Protein AF-A0AA35X1Q7-F1 (afdb_monomer_lite)

Foldseek 3Di:
DDPVVVVVVCPVVCCVPVVVVVCVVQDDQPPLSVVLVVLCVLFVLVVVDDPPPDDPDDDQQDLSLLVSLLSVCVSVVPDALVVSLVCLQVRCNSVVSSPHNHNVSRDDSVSSVVSNVVCVVSVSVVVSVVSSCCVVVVVCPPDDPPPDPPDPPDDDDDDPDDDDDDDDDDDDDDDDDD

Sequence (178 aa):
MSLRTILSNYGFALQRELFPTLEEELGPLGERYELFVTVLGFVPVEPFLTCWRGLPGRPQADRAALARAFSAKAVFAISTTRALVERLVIDRPRRRLCGWSQGAAVPSEATLSRAFSDFADSALPSRLHEALIDKTFARSSGRPRLTRFDGDLGAREASPEAAPSGYAETPPRTTAQG

Secondary structure (DSSP, 8-state):
--HHHHHHHTHHHHHHHHHHHHHHHH-SPPHHHHHHHHHHHH--SGGGS----PPTTSPPP-HHHHHHHHHHHHHTT---HHHHHHHHHH-HHHHHHTT-SSGGGSPPHHHHHHHHHHHHHTTHHHHHHHHHHHHHHHH--S-------------------PPPP----PPPP-----

InterPro domains:
  IPR008490 Transposase InsH, N-terminal [PF05598] (55-116)

Structure (mmCIF, N/CA/C/O backbone):
data_AF-A0AA35X1Q7-F1
#
_entry.id   AF-A0AA35X1Q7-F1
#
loop_
_atom_site.group_PDB
_atom_site.id
_atom_site.type_symbol
_atom_site.label_atom_id
_atom_site.label_alt_id
_atom_site.label_comp_id
_atom_site.label_asym_id
_atom_site.label_entity_id
_atom_site.label_seq_id
_atom_site.pdbx_PDB_ins_code
_atom_site.Cartn_x
_atom_site.Cartn_y
_atom_site.Cartn_z
_atom_site.occupancy
_atom_site.B_iso_or_equiv
_atom_site.auth_seq_id
_atom_site.auth_comp_id
_atom_site.auth_asym_id
_atom_site.auth_ato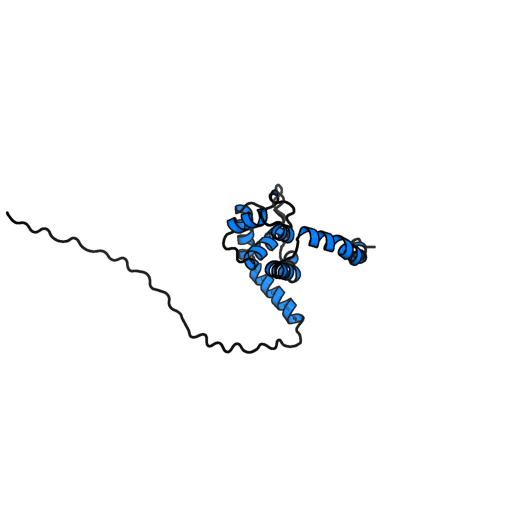m_id
_atom_site.pdbx_PDB_model_num
ATOM 1 N N . MET A 1 1 ? 2.052 -20.935 27.761 1.00 58.62 1 MET A N 1
ATOM 2 C CA . MET A 1 1 ? 1.677 -19.592 27.259 1.00 58.62 1 MET A CA 1
ATOM 3 C C . MET A 1 1 ? 1.775 -19.583 25.744 1.00 58.62 1 MET A C 1
ATOM 5 O O . MET A 1 1 ? 2.677 -20.223 25.221 1.00 58.62 1 MET A O 1
ATOM 9 N N . SER A 1 2 ? 0.863 -18.909 25.038 1.00 80.56 2 SER A N 1
ATOM 10 C CA . SER A 1 2 ? 0.916 -18.849 23.571 1.00 80.56 2 SER A CA 1
ATOM 11 C C . SER A 1 2 ? 2.025 -17.902 23.092 1.00 80.56 2 SER A C 1
ATOM 13 O O . SER A 1 2 ? 2.297 -16.887 23.733 1.00 80.56 2 SER A O 1
ATOM 15 N N . LEU A 1 3 ? 2.632 -18.204 21.943 1.00 74.31 3 LEU A N 1
ATOM 16 C CA . LEU A 1 3 ? 3.687 -17.389 21.324 1.00 74.31 3 LEU A CA 1
ATOM 17 C C . LEU A 1 3 ? 3.193 -15.962 21.000 1.00 74.31 3 LEU A C 1
ATOM 19 O O . LEU A 1 3 ? 3.933 -14.995 21.159 1.00 74.31 3 LEU A O 1
ATOM 23 N N . ARG A 1 4 ? 1.899 -15.809 20.669 1.00 74.19 4 ARG A N 1
ATOM 24 C CA . ARG A 1 4 ? 1.230 -14.500 20.533 1.00 74.19 4 ARG A CA 1
ATOM 25 C C . ARG A 1 4 ? 1.267 -13.686 21.820 1.00 74.19 4 ARG A C 1
ATOM 27 O O . ARG A 1 4 ? 1.529 -12.494 21.767 1.00 74.19 4 ARG A O 1
ATOM 34 N N . THR A 1 5 ? 1.008 -14.319 22.961 1.00 73.44 5 THR A N 1
ATOM 35 C CA . THR A 1 5 ? 0.992 -13.644 24.266 1.00 73.44 5 THR A CA 1
ATOM 36 C C . THR A 1 5 ? 2.379 -13.123 24.626 1.00 73.44 5 THR A C 1
ATOM 38 O O . THR A 1 5 ? 2.500 -12.009 25.120 1.00 73.44 5 THR A O 1
ATOM 41 N N . ILE A 1 6 ? 3.421 -13.900 24.315 1.00 78.19 6 ILE A N 1
ATOM 42 C CA . ILE A 1 6 ? 4.814 -13.489 24.506 1.00 78.19 6 ILE A CA 1
ATOM 43 C C . ILE A 1 6 ? 5.113 -12.282 23.609 1.00 78.19 6 ILE A C 1
ATOM 45 O O . ILE A 1 6 ? 5.468 -11.228 24.121 1.00 78.19 6 ILE A O 1
ATOM 49 N N . LEU A 1 7 ? 4.872 -12.380 22.298 1.00 74.25 7 LEU A N 1
ATOM 50 C CA . LEU A 1 7 ? 5.145 -11.285 21.356 1.00 74.25 7 LEU A CA 1
ATOM 51 C C . LEU A 1 7 ? 4.352 -10.003 21.660 1.00 74.25 7 LEU A C 1
ATOM 53 O O . LEU A 1 7 ? 4.912 -8.914 21.572 1.00 74.25 7 LEU A O 1
ATOM 57 N N . SER A 1 8 ? 3.084 -10.109 22.069 1.00 75.06 8 SER A N 1
ATOM 58 C CA . SER A 1 8 ? 2.294 -8.945 22.495 1.00 75.06 8 SER A CA 1
ATOM 59 C C . SER A 1 8 ? 2.865 -8.277 23.744 1.00 75.06 8 SER A C 1
ATOM 61 O O . SER A 1 8 ? 2.855 -7.052 23.821 1.00 75.06 8 SER A O 1
ATOM 63 N N . ASN A 1 9 ? 3.399 -9.048 24.694 1.00 77.31 9 ASN A N 1
ATOM 64 C CA . ASN A 1 9 ? 3.998 -8.499 25.912 1.00 77.31 9 ASN A CA 1
ATOM 65 C C . ASN A 1 9 ? 5.298 -7.724 25.624 1.00 77.31 9 ASN A C 1
ATOM 67 O O . ASN A 1 9 ? 5.624 -6.768 26.320 1.00 77.31 9 ASN A O 1
ATOM 71 N N . TYR A 1 10 ? 6.012 -8.092 24.555 1.00 78.50 10 TYR A N 1
ATOM 72 C CA . TYR A 1 10 ? 7.215 -7.395 24.090 1.00 78.50 10 TYR A CA 1
ATOM 73 C C . TYR A 1 10 ? 6.932 -6.207 23.161 1.00 78.50 10 TYR A C 1
ATOM 75 O O . TYR A 1 10 ? 7.873 -5.529 22.754 1.00 78.50 10 TYR A O 1
ATOM 83 N N . GLY A 1 11 ? 5.668 -5.905 22.846 1.00 73.00 11 GLY A N 1
ATOM 84 C CA . GLY A 1 11 ? 5.308 -4.848 21.897 1.00 73.00 11 GLY A CA 1
ATOM 85 C C . GLY A 1 11 ? 5.940 -3.490 22.220 1.00 73.00 11 GLY A C 1
ATOM 86 O O . GLY A 1 11 ? 6.450 -2.830 21.322 1.00 73.00 11 GLY A O 1
ATOM 87 N N . PHE A 1 12 ? 5.998 -3.110 23.499 1.00 71.31 12 PHE A N 1
ATOM 88 C CA . PHE A 1 12 ? 6.605 -1.844 23.927 1.00 71.31 12 PHE A CA 1
ATOM 89 C C . PHE A 1 12 ? 8.128 -1.808 23.725 1.00 71.31 12 PHE A C 1
ATOM 91 O O . PHE A 1 12 ? 8.670 -0.798 23.285 1.00 71.31 12 PHE A O 1
ATOM 98 N N . ALA A 1 13 ? 8.825 -2.914 23.999 1.00 76.44 13 ALA A N 1
ATOM 99 C CA . ALA A 1 13 ? 10.266 -3.019 23.765 1.00 76.44 13 ALA A CA 1
ATOM 100 C C . ALA A 1 13 ? 10.581 -2.999 22.262 1.00 76.44 13 ALA A C 1
ATOM 102 O O . ALA A 1 13 ? 11.454 -2.261 21.816 1.00 76.44 13 ALA A O 1
ATOM 103 N N . LEU A 1 14 ? 9.789 -3.731 21.472 1.00 73.94 14 LEU A N 1
ATOM 104 C CA . LEU A 1 14 ? 9.905 -3.752 20.016 1.00 73.94 14 LEU A CA 1
ATOM 105 C C . LEU A 1 14 ? 9.649 -2.370 19.406 1.00 73.94 14 LEU A C 1
ATOM 107 O O . LEU A 1 14 ? 10.375 -1.974 18.508 1.00 73.94 14 LEU A O 1
ATOM 111 N N . GLN A 1 15 ? 8.668 -1.609 19.895 1.00 74.56 15 GLN A N 1
ATOM 112 C CA . GLN A 1 15 ? 8.428 -0.242 19.423 1.00 74.56 15 GLN A CA 1
ATOM 113 C C . GLN A 1 15 ? 9.592 0.695 19.754 1.00 74.56 15 GLN A C 1
ATOM 115 O O . GLN A 1 15 ? 9.997 1.477 18.902 1.00 74.56 15 GLN A O 1
ATOM 120 N N . ARG A 1 16 ? 10.155 0.601 20.965 1.00 73.19 16 ARG A N 1
ATOM 121 C CA . ARG A 1 16 ? 11.266 1.464 21.393 1.00 73.19 16 ARG A CA 1
ATOM 122 C C . ARG A 1 16 ? 12.573 1.201 20.658 1.00 73.19 16 ARG A C 1
ATOM 124 O O . ARG A 1 16 ? 13.362 2.128 20.543 1.00 73.19 16 ARG A O 1
ATOM 131 N N . GLU A 1 17 ? 12.804 -0.023 20.198 1.00 76.25 17 GLU A N 1
ATOM 132 C CA . GLU A 1 17 ? 14.036 -0.367 19.484 1.00 76.25 17 GLU A CA 1
ATOM 133 C C . GLU A 1 17 ? 13.855 -0.352 17.964 1.00 76.25 17 GLU A C 1
ATOM 135 O O . GLU A 1 17 ? 14.688 0.201 17.256 1.00 76.25 17 GLU A O 1
ATOM 140 N N . LEU A 1 18 ? 12.754 -0.898 17.438 1.00 75.19 18 LEU A N 1
ATOM 141 C CA . LEU A 1 18 ? 12.576 -1.048 15.992 1.00 75.19 18 LEU A CA 1
ATOM 142 C C . LEU A 1 18 ? 12.107 0.232 15.304 1.00 75.19 18 LEU A C 1
ATOM 144 O O . LEU A 1 18 ? 12.503 0.469 14.167 1.00 75.19 18 LEU A O 1
ATOM 148 N N . PHE A 1 19 ? 11.235 1.030 15.930 1.00 74.38 19 PHE A N 1
ATOM 149 C CA . PHE A 1 19 ? 10.677 2.207 15.254 1.00 74.38 19 PHE A CA 1
ATOM 150 C C . PHE A 1 19 ? 11.723 3.300 15.030 1.00 74.38 19 PHE A C 1
ATOM 152 O O . PHE A 1 19 ? 11.784 3.773 13.900 1.00 74.38 19 PHE A O 1
ATOM 159 N N . PRO A 1 20 ? 12.618 3.618 15.987 1.00 76.50 20 PRO A N 1
ATOM 160 C CA . PRO A 1 20 ? 13.704 4.561 15.728 1.00 76.50 20 PRO A CA 1
ATOM 161 C C . PRO A 1 20 ? 14.618 4.110 14.585 1.00 76.50 20 PRO A C 1
ATOM 163 O O . PRO A 1 20 ? 14.902 4.890 13.684 1.00 76.50 20 PRO A O 1
ATOM 166 N N . THR A 1 21 ? 15.000 2.828 14.539 1.00 73.12 21 THR A N 1
ATOM 167 C CA . THR A 1 21 ? 15.803 2.290 13.426 1.00 73.12 21 THR A CA 1
ATOM 168 C C . THR A 1 21 ? 15.053 2.344 12.093 1.00 73.12 21 THR A C 1
ATOM 170 O O . THR A 1 21 ? 15.651 2.587 11.048 1.00 73.12 21 THR A O 1
ATOM 173 N N . LEU A 1 22 ? 13.735 2.129 12.094 1.00 70.50 22 LEU A N 1
ATOM 174 C CA . LEU A 1 22 ? 12.916 2.282 10.892 1.00 70.50 22 LEU A CA 1
ATOM 175 C C . LEU A 1 22 ? 12.807 3.748 10.458 1.00 70.50 22 LEU A C 1
ATOM 177 O O . LEU A 1 22 ? 12.898 4.019 9.267 1.00 70.50 22 LEU A O 1
ATOM 181 N N . GLU A 1 23 ? 12.640 4.684 11.387 1.00 73.25 23 GLU A N 1
ATOM 182 C CA . GLU A 1 23 ? 12.595 6.122 11.107 1.00 73.25 23 GLU A CA 1
ATOM 183 C C . GLU A 1 23 ? 13.934 6.633 10.558 1.00 73.25 23 GLU A C 1
ATOM 185 O O . GLU A 1 23 ? 13.946 7.376 9.577 1.00 73.25 23 GLU A O 1
ATOM 190 N N . GLU A 1 24 ? 15.060 6.162 11.100 1.00 75.50 24 GLU A N 1
ATOM 191 C CA . GLU A 1 24 ? 16.403 6.435 10.569 1.00 75.50 24 GLU A CA 1
ATOM 192 C C . GLU A 1 24 ? 16.576 5.901 9.137 1.00 75.50 24 GLU A C 1
ATOM 194 O O . GLU A 1 24 ? 17.157 6.567 8.280 1.00 75.50 24 GLU A O 1
ATOM 199 N N . GLU A 1 25 ? 16.038 4.714 8.849 1.00 70.69 25 GLU A N 1
ATOM 200 C CA . GLU A 1 25 ? 16.172 4.060 7.543 1.00 70.69 25 GLU A CA 1
ATOM 201 C C . GLU A 1 25 ? 15.197 4.580 6.474 1.00 70.69 25 GLU A C 1
ATOM 203 O O . GLU A 1 25 ? 15.497 4.514 5.275 1.00 70.69 25 GLU A O 1
ATOM 208 N N . LEU A 1 26 ? 14.013 5.055 6.876 1.00 70.06 26 LEU A N 1
ATOM 209 C CA . LEU A 1 26 ? 13.035 5.676 5.978 1.00 70.06 26 LEU A CA 1
ATOM 210 C C . LEU A 1 26 ? 13.291 7.178 5.784 1.00 70.06 26 LEU A C 1
ATOM 212 O O . LEU A 1 26 ? 12.919 7.706 4.733 1.00 70.06 26 LEU A O 1
ATOM 216 N N . GLY A 1 27 ? 13.945 7.839 6.742 1.00 70.88 27 GLY A N 1
ATOM 217 C CA . GLY A 1 27 ? 14.096 9.291 6.771 1.00 70.88 27 GLY A CA 1
ATOM 218 C C . GLY A 1 27 ? 12.763 10.016 7.025 1.00 70.88 27 GLY A C 1
ATOM 219 O O . GLY A 1 27 ? 11.734 9.373 7.250 1.00 70.88 27 GLY A O 1
ATOM 220 N N . PRO A 1 28 ? 12.743 11.363 6.984 1.00 72.81 28 PRO A N 1
ATOM 221 C CA . PRO A 1 28 ? 11.514 12.130 7.159 1.00 72.81 28 PRO A CA 1
ATOM 222 C C . PRO A 1 28 ? 10.496 11.770 6.068 1.00 72.81 28 PRO A C 1
ATOM 224 O O . PRO A 1 28 ? 10.721 11.988 4.873 1.00 72.81 28 PRO A O 1
ATOM 227 N N . LEU A 1 29 ? 9.366 11.203 6.487 1.00 74.06 29 LEU A N 1
ATOM 228 C CA . LEU A 1 29 ? 8.258 10.850 5.606 1.00 74.06 29 LEU A CA 1
ATOM 229 C C . LEU A 1 29 ? 7.537 12.138 5.197 1.00 74.06 29 LEU A C 1
ATOM 231 O O . LEU A 1 29 ? 6.995 12.847 6.033 1.00 74.06 29 LEU A O 1
ATOM 235 N N . GLY A 1 30 ? 7.529 12.459 3.903 1.00 81.00 30 GLY A N 1
ATOM 236 C CA . GLY A 1 30 ? 6.706 13.567 3.406 1.00 81.00 30 GLY A CA 1
ATOM 237 C C . GLY A 1 30 ? 5.206 13.273 3.551 1.00 81.00 30 GLY A C 1
ATOM 238 O O . GLY A 1 30 ? 4.809 12.111 3.624 1.00 81.00 30 GLY A O 1
ATOM 239 N N . GLU A 1 31 ? 4.359 14.302 3.473 1.00 85.06 31 GLU A N 1
ATOM 240 C CA . GLU A 1 31 ? 2.895 14.210 3.672 1.00 85.06 31 GLU A CA 1
ATOM 241 C C . GLU A 1 31 ? 2.225 13.063 2.885 1.00 85.06 31 GLU A C 1
ATOM 243 O O . GLU A 1 31 ? 1.356 12.349 3.383 1.00 85.06 31 GLU A O 1
ATOM 248 N N . ARG A 1 32 ? 2.656 12.819 1.638 1.00 85.50 32 ARG A N 1
ATOM 249 C CA . ARG A 1 32 ? 2.115 11.719 0.814 1.00 85.50 32 ARG A CA 1
ATOM 250 C C . ARG A 1 32 ? 2.492 10.333 1.336 1.00 85.50 32 ARG A C 1
ATOM 252 O O . ARG A 1 32 ? 1.736 9.384 1.143 1.00 85.50 32 ARG A O 1
ATOM 259 N N . TYR A 1 33 ? 3.661 10.197 1.953 1.00 86.81 33 TYR A N 1
ATOM 260 C CA . TYR A 1 33 ? 4.082 8.948 2.576 1.00 86.81 33 TYR A CA 1
ATOM 261 C C . TYR A 1 33 ? 3.326 8.696 3.881 1.00 86.81 33 TYR A C 1
ATOM 263 O O . TYR A 1 33 ? 2.920 7.562 4.115 1.00 86.81 33 TYR A O 1
ATOM 271 N N . GLU A 1 34 ? 3.057 9.734 4.674 1.00 86.25 34 GLU A N 1
ATOM 272 C CA . GLU A 1 34 ? 2.197 9.630 5.861 1.00 86.25 34 GLU A CA 1
ATOM 273 C C . GLU A 1 34 ? 0.774 9.209 5.490 1.00 86.25 34 GLU A C 1
ATOM 275 O O . GLU A 1 34 ? 0.209 8.298 6.101 1.00 86.25 34 GLU A O 1
ATOM 280 N N . LEU A 1 35 ? 0.216 9.797 4.425 1.00 85.94 35 LEU A N 1
ATOM 281 C CA . LEU A 1 35 ? -1.063 9.363 3.869 1.00 85.94 35 LEU A CA 1
ATOM 282 C C . LEU A 1 35 ? -1.011 7.886 3.457 1.00 85.94 35 LEU A C 1
ATOM 284 O O . LEU A 1 35 ? -1.929 7.126 3.758 1.00 85.94 35 LEU A O 1
ATOM 288 N N . PHE A 1 36 ? 0.067 7.454 2.801 1.00 88.25 36 PHE A N 1
ATOM 289 C CA . PHE A 1 36 ? 0.214 6.063 2.386 1.00 88.25 36 PHE A CA 1
ATOM 290 C C . PHE A 1 36 ? 0.286 5.097 3.578 1.00 88.25 36 PHE A C 1
ATOM 292 O O . PHE A 1 36 ? -0.436 4.102 3.593 1.00 88.25 36 PHE A O 1
ATOM 299 N N . VAL A 1 37 ? 1.089 5.405 4.601 1.00 87.25 37 VAL A N 1
ATOM 300 C CA . VAL A 1 37 ? 1.163 4.624 5.851 1.00 87.25 37 VAL A CA 1
ATOM 301 C C . VAL A 1 37 ? -0.208 4.552 6.520 1.00 87.25 37 VAL A C 1
ATOM 303 O O . VAL A 1 37 ? -0.637 3.483 6.950 1.00 87.25 37 VAL A O 1
ATOM 306 N N . THR A 1 38 ? -0.924 5.674 6.543 1.00 84.44 38 THR A N 1
ATOM 307 C CA . THR A 1 38 ? -2.276 5.772 7.095 1.00 84.44 38 THR A CA 1
ATOM 308 C C . THR A 1 38 ? -3.244 4.842 6.361 1.00 84.44 38 THR A C 1
ATOM 310 O O . THR A 1 38 ? -3.934 4.045 6.997 1.00 84.44 38 THR A O 1
ATOM 313 N N . VAL A 1 39 ? -3.252 4.869 5.024 1.00 83.88 39 VAL A N 1
ATOM 314 C CA . VAL A 1 39 ? -4.075 3.972 4.190 1.00 83.88 39 VAL A CA 1
ATOM 315 C C . VAL A 1 39 ? -3.766 2.503 4.487 1.00 83.88 39 VAL A C 1
ATOM 317 O O . VAL A 1 39 ? -4.692 1.712 4.678 1.00 83.88 39 VAL A O 1
ATOM 320 N N . LEU A 1 40 ? -2.482 2.143 4.587 1.00 83.38 40 LEU A N 1
ATOM 321 C CA . LEU A 1 40 ? -2.064 0.783 4.938 1.00 83.38 40 LEU A CA 1
ATOM 322 C C . LEU A 1 40 ? -2.501 0.374 6.356 1.00 83.38 40 LEU A C 1
ATOM 324 O O . LEU A 1 40 ? -2.857 -0.781 6.575 1.00 83.38 40 LEU A O 1
ATOM 328 N N . GLY A 1 41 ? -2.506 1.307 7.312 1.00 77.56 41 GLY A N 1
ATOM 329 C CA . GLY A 1 41 ? -2.924 1.055 8.694 1.00 77.56 41 GLY A CA 1
ATOM 330 C C . GLY A 1 41 ? -4.436 0.870 8.865 1.00 77.56 41 GLY A C 1
ATOM 331 O O . GLY A 1 41 ? -4.875 0.029 9.651 1.00 77.56 41 GLY A O 1
ATOM 332 N N . PHE A 1 42 ? -5.253 1.623 8.123 1.00 70.94 42 PHE A N 1
ATOM 333 C CA . PHE A 1 42 ? -6.715 1.506 8.196 1.00 70.94 42 PHE A CA 1
ATOM 334 C C . PHE A 1 42 ? -7.242 0.254 7.490 1.00 70.94 42 PHE A C 1
ATOM 336 O O . PHE A 1 42 ? -8.211 -0.374 7.949 1.00 70.94 42 PHE A O 1
ATOM 343 N N . VAL A 1 43 ? -6.586 -0.137 6.399 1.00 66.88 43 VAL A N 1
ATOM 344 C CA . VAL A 1 43 ? -7.034 -1.224 5.539 1.00 66.88 43 VAL A CA 1
ATOM 345 C C . VAL A 1 43 ? -5.943 -2.291 5.443 1.00 66.88 43 VAL A C 1
ATOM 347 O O . VAL A 1 43 ? -5.175 -2.291 4.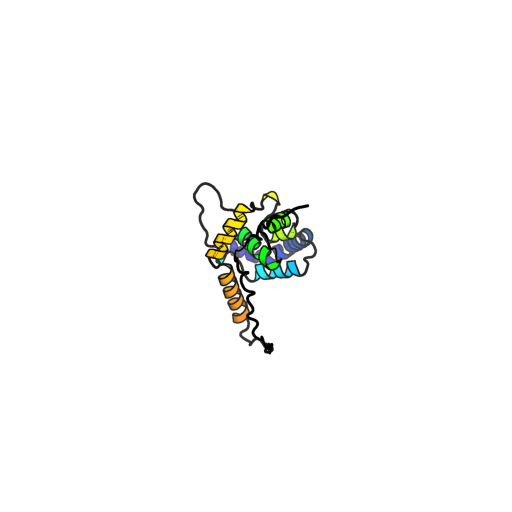480 1.00 66.88 43 VAL A O 1
ATOM 350 N N . PRO A 1 44 ? -5.865 -3.228 6.413 1.00 66.00 44 PRO A N 1
ATOM 351 C CA . PRO A 1 44 ? -5.046 -4.411 6.215 1.00 66.00 44 PRO A CA 1
ATOM 352 C C . PRO A 1 44 ? -5.589 -5.104 4.965 1.00 66.00 44 PRO A C 1
ATOM 354 O O . PRO A 1 44 ? -6.779 -5.413 4.885 1.00 66.00 44 PRO A O 1
ATOM 357 N N . VAL A 1 45 ? -4.743 -5.251 3.951 1.00 69.50 45 VAL A N 1
ATOM 358 C CA . VAL A 1 45 ? -5.094 -5.881 2.671 1.00 69.50 45 VAL A CA 1
ATOM 359 C C . VAL A 1 45 ? -5.132 -7.399 2.812 1.00 69.50 45 VAL A C 1
ATOM 361 O O . VAL A 1 45 ? -5.854 -8.082 2.096 1.00 69.50 45 VAL A O 1
ATOM 364 N N . GLU A 1 46 ? -4.410 -7.926 3.795 1.00 71.81 46 GLU A N 1
ATOM 365 C CA . GLU A 1 46 ? -4.220 -9.342 4.089 1.00 71.81 46 GLU A CA 1
ATOM 366 C C . GLU A 1 46 ? -5.530 -10.130 4.281 1.00 71.81 46 GLU A C 1
ATOM 368 O O . GLU A 1 46 ? -5.619 -11.229 3.739 1.00 71.81 46 GLU A O 1
ATOM 373 N N . PRO A 1 47 ? -6.575 -9.621 4.966 1.00 69.06 47 PRO A N 1
ATOM 374 C CA . PRO A 1 47 ? -7.847 -10.329 5.126 1.00 69.06 47 PRO A CA 1
ATOM 375 C C . PRO A 1 47 ? -8.652 -10.456 3.826 1.00 69.06 47 PRO A C 1
ATOM 377 O O . PRO A 1 47 ? -9.479 -11.357 3.704 1.00 69.06 47 PRO A O 1
ATOM 380 N N . PHE A 1 48 ? -8.431 -9.560 2.860 1.00 67.69 48 PHE A N 1
ATOM 381 C CA . PHE A 1 48 ? -9.120 -9.578 1.564 1.00 67.69 48 PHE A CA 1
ATOM 382 C C . PHE A 1 48 ? -8.403 -10.453 0.538 1.00 67.69 48 PHE A C 1
ATOM 384 O O . PHE A 1 48 ? -8.981 -10.826 -0.484 1.00 67.69 48 PHE A O 1
ATOM 391 N N . LEU A 1 49 ? -7.153 -10.807 0.825 1.00 68.56 49 LEU A N 1
ATOM 392 C CA . LEU A 1 49 ? -6.363 -11.716 0.024 1.00 68.56 49 LEU A CA 1
ATOM 393 C C . LEU A 1 49 ? -6.678 -13.138 0.474 1.00 68.56 49 LEU A C 1
ATOM 395 O O . LEU A 1 49 ? -6.134 -13.646 1.453 1.00 68.56 49 LEU A O 1
ATOM 399 N N . THR A 1 50 ? -7.562 -13.813 -0.259 1.00 57.75 50 THR A N 1
ATOM 400 C CA . THR A 1 50 ? -7.668 -15.264 -0.124 1.00 57.75 50 THR A CA 1
ATOM 401 C C . THR A 1 50 ? -6.290 -15.867 -0.400 1.00 57.75 50 THR A C 1
ATOM 403 O O . THR A 1 50 ? -5.557 -15.430 -1.288 1.00 57.75 50 THR A O 1
ATOM 406 N N . CYS A 1 51 ? -5.872 -16.838 0.407 1.00 52.81 51 CYS A N 1
ATOM 407 C CA . CYS A 1 51 ? -4.618 -17.541 0.185 1.00 52.81 51 CYS A CA 1
ATOM 408 C C . CYS A 1 51 ? -4.775 -18.434 -1.053 1.00 52.81 51 CYS A C 1
ATOM 410 O O . CYS A 1 51 ? -5.141 -19.604 -0.957 1.00 52.81 51 CYS A O 1
ATOM 412 N N . TRP A 1 52 ? -4.526 -17.879 -2.239 1.00 53.28 52 TRP A N 1
ATOM 413 C CA . TRP A 1 52 ? -4.440 -18.662 -3.466 1.00 53.28 52 TRP A CA 1
ATOM 414 C C . TRP A 1 52 ? -3.194 -19.537 -3.351 1.00 53.28 52 TRP A C 1
ATOM 416 O O . TRP A 1 52 ? -2.070 -19.077 -3.559 1.00 53.28 52 TRP A O 1
ATOM 426 N N . ARG A 1 53 ? -3.377 -20.804 -2.958 1.00 51.19 53 ARG A N 1
ATOM 427 C CA . ARG A 1 53 ? -2.309 -21.801 -3.057 1.00 51.19 53 ARG A CA 1
ATOM 428 C C . ARG A 1 53 ? -1.998 -21.939 -4.540 1.00 51.19 53 ARG A C 1
ATOM 430 O O . ARG A 1 53 ? -2.802 -22.475 -5.297 1.00 51.19 53 ARG A O 1
ATOM 437 N N . GLY A 1 54 ? -0.867 -21.376 -4.953 1.00 54.25 54 GLY A N 1
ATOM 438 C CA . GLY A 1 54 ? -0.367 -21.549 -6.307 1.00 54.25 54 GLY A CA 1
ATOM 439 C C . GLY A 1 54 ? -0.251 -23.034 -6.648 1.00 54.25 54 GLY A C 1
ATOM 440 O O . GLY A 1 54 ? -0.093 -23.880 -5.765 1.00 54.25 54 GLY A O 1
ATOM 441 N N . LEU A 1 55 ? -0.320 -23.338 -7.943 1.00 54.97 55 LEU A N 1
ATOM 442 C CA . LEU A 1 55 ? 0.055 -24.651 -8.454 1.00 54.97 55 LEU A CA 1
ATOM 443 C C . LEU A 1 55 ? 1.465 -25.016 -7.943 1.00 54.97 55 LEU A C 1
ATOM 445 O O . LEU A 1 55 ? 2.324 -24.130 -7.841 1.00 54.97 55 LEU A O 1
ATOM 449 N N . PRO A 1 56 ? 1.721 -26.291 -7.609 1.00 47.31 56 PRO A N 1
ATOM 450 C CA . PRO A 1 56 ? 3.036 -26.719 -7.150 1.00 47.31 56 PRO 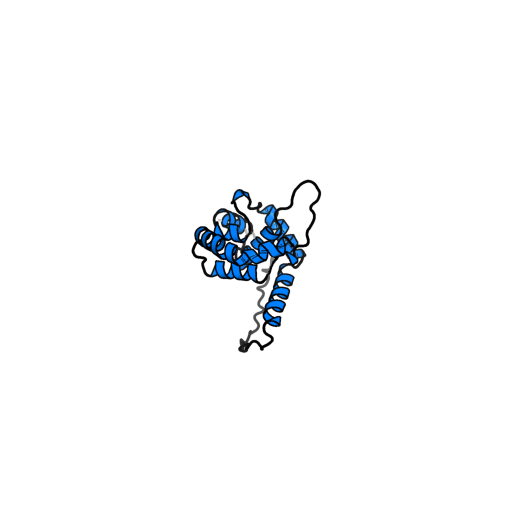A CA 1
ATOM 451 C C . PRO A 1 56 ? 4.096 -26.389 -8.213 1.00 47.31 56 PRO A C 1
ATOM 453 O O . PRO A 1 56 ? 3.960 -26.781 -9.369 1.00 47.31 56 PRO A O 1
ATOM 456 N N . GLY A 1 57 ? 5.136 -25.640 -7.828 1.00 56.19 57 GLY A N 1
ATOM 457 C CA . GLY A 1 57 ? 6.301 -25.370 -8.684 1.00 56.19 57 GLY A CA 1
ATOM 458 C C . GLY A 1 57 ? 6.872 -23.950 -8.611 1.00 56.19 57 GLY A C 1
ATOM 459 O O . GLY A 1 57 ? 8.075 -23.781 -8.790 1.00 56.19 57 GLY A O 1
ATOM 460 N N . ARG A 1 58 ? 6.066 -22.923 -8.297 1.00 48.62 58 A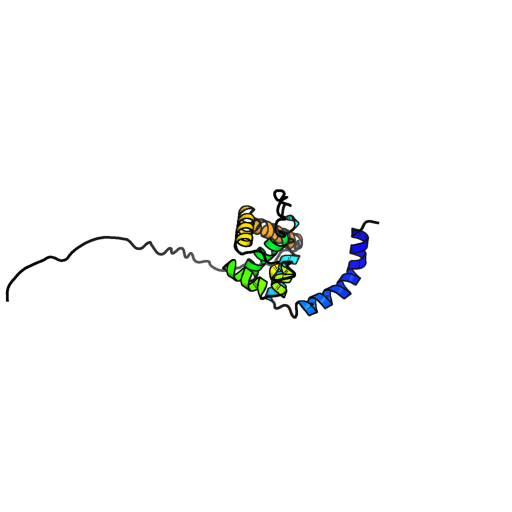RG A N 1
ATOM 461 C CA . ARG A 1 58 ? 6.565 -21.546 -8.113 1.00 48.62 58 ARG A CA 1
ATOM 462 C C . ARG A 1 58 ? 5.817 -20.837 -6.982 1.00 48.62 58 ARG A C 1
ATOM 464 O O . ARG A 1 58 ? 4.610 -20.636 -7.118 1.00 48.62 58 ARG A O 1
ATOM 471 N N . PRO A 1 59 ? 6.489 -20.420 -5.891 1.00 57.41 59 PRO A N 1
ATOM 472 C CA . PRO A 1 59 ? 5.842 -19.572 -4.899 1.00 57.41 59 PRO A CA 1
ATOM 473 C C . PRO A 1 59 ? 5.385 -18.281 -5.590 1.00 57.41 59 PRO A C 1
ATOM 475 O O . PRO A 1 59 ? 6.178 -17.616 -6.263 1.00 57.41 59 PRO A O 1
ATOM 478 N N . GLN A 1 60 ? 4.092 -17.955 -5.490 1.00 59.88 60 GLN A N 1
ATOM 479 C CA . GLN A 1 60 ? 3.599 -16.667 -5.975 1.00 59.88 60 GLN A CA 1
ATOM 480 C C . GLN A 1 60 ? 4.313 -15.550 -5.208 1.00 59.88 60 GLN A C 1
ATOM 482 O O . GLN A 1 60 ? 4.571 -15.679 -4.010 1.00 59.88 60 GLN A O 1
ATOM 487 N N . ALA A 1 61 ? 4.636 -14.460 -5.910 1.00 62.28 61 ALA A N 1
ATOM 488 C CA . ALA A 1 61 ? 5.100 -13.242 -5.259 1.00 62.28 61 ALA A CA 1
ATOM 489 C C . ALA A 1 61 ? 4.103 -12.844 -4.162 1.00 62.28 61 ALA A C 1
ATOM 491 O O . ALA A 1 61 ? 2.898 -13.048 -4.333 1.00 62.28 61 ALA A O 1
ATOM 492 N N . ASP A 1 62 ? 4.610 -12.301 -3.053 1.00 77.00 62 ASP A N 1
ATOM 493 C CA . ASP A 1 62 ? 3.788 -11.947 -1.896 1.00 77.00 62 ASP A CA 1
ATOM 494 C C . ASP A 1 62 ? 2.598 -11.075 -2.335 1.00 77.00 62 ASP A C 1
ATOM 496 O O . ASP A 1 62 ? 2.757 -9.917 -2.732 1.00 77.00 62 ASP A O 1
ATOM 500 N N . ARG A 1 63 ? 1.391 -11.656 -2.305 1.00 80.44 63 ARG A N 1
ATOM 501 C CA . ARG A 1 63 ? 0.158 -10.987 -2.736 1.00 80.44 63 ARG A CA 1
ATOM 502 C C . ARG A 1 63 ? -0.151 -9.787 -1.847 1.00 80.44 63 ARG A C 1
ATOM 504 O O . ARG A 1 63 ? -0.701 -8.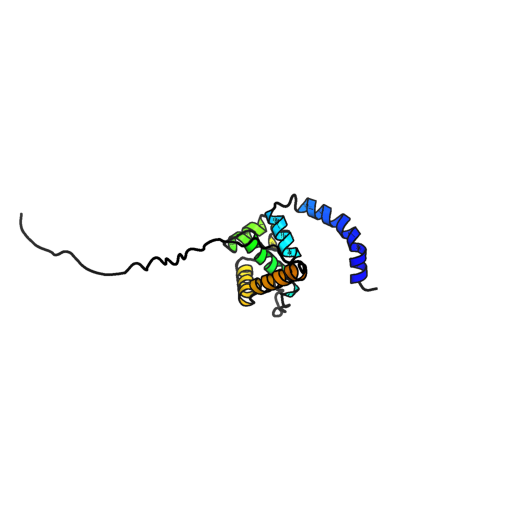817 -2.360 1.00 80.44 63 ARG A O 1
ATOM 511 N N . ALA A 1 64 ? 0.252 -9.806 -0.573 1.00 82.75 64 ALA A N 1
ATOM 512 C CA . ALA A 1 64 ? 0.131 -8.643 0.300 1.00 82.75 64 ALA A CA 1
ATOM 513 C C . ALA A 1 64 ? 1.049 -7.516 -0.173 1.00 82.75 64 ALA A C 1
ATOM 515 O O . ALA A 1 64 ? 0.628 -6.363 -0.218 1.00 82.75 64 ALA A O 1
ATOM 516 N N . ALA A 1 65 ? 2.276 -7.827 -0.595 1.00 87.50 65 ALA A N 1
ATOM 517 C CA . ALA A 1 65 ? 3.168 -6.834 -1.191 1.00 87.50 65 ALA A CA 1
ATOM 518 C C . ALA A 1 65 ? 2.628 -6.281 -2.522 1.00 87.50 65 ALA A C 1
ATOM 520 O O . ALA A 1 65 ? 2.655 -5.073 -2.756 1.00 87.50 65 ALA A O 1
ATOM 521 N N . LEU A 1 66 ? 2.058 -7.146 -3.368 1.00 89.50 66 LEU A N 1
ATOM 522 C CA . LEU A 1 66 ? 1.406 -6.739 -4.617 1.00 89.50 66 LEU A CA 1
ATOM 523 C C . LEU A 1 66 ? 0.189 -5.835 -4.362 1.00 89.50 66 LEU A C 1
ATOM 525 O O . LEU A 1 66 ? 0.038 -4.821 -5.037 1.00 89.50 66 LEU A O 1
ATOM 529 N N . ALA A 1 67 ? -0.654 -6.159 -3.380 1.00 88.06 67 ALA A N 1
ATOM 530 C CA . ALA A 1 67 ? -1.808 -5.338 -3.015 1.00 88.06 67 ALA A CA 1
ATOM 531 C C . ALA A 1 67 ? -1.379 -3.982 -2.435 1.00 88.06 67 ALA A C 1
ATOM 533 O O . ALA A 1 67 ? -1.921 -2.947 -2.812 1.00 88.06 67 ALA A O 1
ATOM 534 N N . ARG A 1 68 ? -0.339 -3.954 -1.593 1.00 88.88 68 ARG A N 1
ATOM 535 C CA . ARG A 1 68 ? 0.244 -2.699 -1.096 1.00 88.88 68 ARG A CA 1
ATOM 536 C C . ARG A 1 68 ? 0.809 -1.842 -2.226 1.00 88.88 68 ARG A C 1
ATOM 538 O O . ARG A 1 68 ? 0.614 -0.630 -2.219 1.00 88.88 68 ARG A O 1
ATOM 545 N N . ALA A 1 69 ? 1.439 -2.451 -3.229 1.00 91.62 69 ALA A N 1
ATOM 546 C CA . ALA A 1 69 ? 1.907 -1.741 -4.418 1.00 91.62 69 ALA A CA 1
ATOM 547 C C . ALA A 1 69 ? 0.761 -1.223 -5.298 1.00 91.62 69 ALA A C 1
ATOM 549 O O . ALA A 1 69 ? 0.877 -0.146 -5.883 1.00 91.62 69 ALA A O 1
ATOM 550 N N . PHE A 1 70 ? -0.355 -1.951 -5.366 1.00 90.12 70 PHE A N 1
ATOM 551 C CA . PHE A 1 70 ? -1.573 -1.478 -6.017 1.00 90.12 70 PHE A CA 1
ATOM 552 C C . PHE A 1 70 ? -2.127 -0.230 -5.311 1.00 90.12 70 PHE A C 1
ATOM 554 O O . PHE A 1 70 ? -2.371 0.788 -5.959 1.00 90.12 70 PHE A O 1
ATOM 561 N N . SER A 1 71 ? -2.211 -0.250 -3.978 1.00 88.69 71 SER A N 1
ATOM 562 C CA . SER A 1 71 ? -2.581 0.928 -3.181 1.00 88.69 71 SER A CA 1
ATOM 563 C C . SER A 1 71 ? -1.584 2.077 -3.360 1.00 88.69 71 SER A C 1
ATOM 565 O O . SER A 1 71 ? -1.988 3.229 -3.504 1.00 88.69 71 SER A O 1
ATOM 567 N N . ALA A 1 72 ? -0.281 1.781 -3.426 1.00 90.56 72 ALA A N 1
ATOM 568 C CA . ALA A 1 72 ? 0.752 2.782 -3.683 1.00 90.56 72 ALA A CA 1
ATOM 569 C C . ALA A 1 72 ? 0.538 3.469 -5.039 1.00 90.56 72 ALA A C 1
ATOM 571 O O . ALA A 1 72 ? 0.645 4.690 -5.137 1.00 90.56 72 ALA A O 1
ATOM 572 N N . LYS A 1 73 ? 0.191 2.706 -6.082 1.00 91.56 73 LYS A N 1
ATOM 573 C CA . LYS A 1 73 ? -0.119 3.258 -7.406 1.00 91.56 73 LYS A CA 1
ATOM 574 C C . LYS A 1 73 ? -1.227 4.314 -7.328 1.00 91.56 73 LYS A C 1
ATOM 576 O O . LYS A 1 73 ? -1.078 5.377 -7.930 1.00 91.56 73 LYS A O 1
ATOM 581 N N . ALA A 1 74 ? -2.284 4.041 -6.561 1.00 88.25 74 ALA A N 1
ATOM 582 C CA . ALA A 1 74 ? -3.404 4.959 -6.364 1.00 88.25 74 ALA A CA 1
ATOM 583 C C . ALA A 1 74 ? -3.012 6.199 -5.538 1.00 88.25 74 ALA A C 1
ATOM 585 O O . ALA A 1 74 ? -3.248 7.321 -5.976 1.00 88.25 74 ALA A O 1
ATOM 586 N N . VAL A 1 75 ? -2.354 6.016 -4.387 1.00 88.81 75 VAL A N 1
ATOM 587 C CA . VAL A 1 75 ? -1.990 7.121 -3.474 1.00 88.81 75 VAL A CA 1
ATOM 588 C C . VAL A 1 75 ? -0.960 8.068 -4.092 1.00 88.81 75 VAL A C 1
ATOM 590 O O . VAL A 1 75 ? -1.049 9.283 -3.929 1.00 88.81 75 VAL A O 1
ATOM 593 N N . PHE A 1 76 ? 0.009 7.537 -4.839 1.00 88.88 76 PHE A N 1
ATOM 594 C CA . PHE A 1 76 ? 1.030 8.348 -5.504 1.00 88.88 76 PHE A CA 1
ATOM 595 C C . PHE A 1 76 ? 0.619 8.830 -6.905 1.00 88.88 76 PHE A C 1
ATOM 597 O O . PHE A 1 76 ? 1.453 9.422 -7.590 1.00 88.88 76 PHE A O 1
ATOM 604 N N . ALA A 1 77 ? -0.632 8.589 -7.323 1.00 90.38 77 ALA A N 1
ATOM 605 C CA . ALA A 1 77 ? -1.175 8.970 -8.630 1.00 90.38 77 ALA A CA 1
ATOM 606 C C . ALA A 1 77 ? -0.273 8.553 -9.811 1.00 90.38 77 ALA A C 1
ATOM 608 O O . ALA A 1 77 ? -0.012 9.325 -10.735 1.00 90.38 77 ALA A O 1
ATOM 609 N N . ILE A 1 78 ? 0.246 7.321 -9.772 1.00 91.38 78 ILE A N 1
ATOM 610 C CA . ILE A 1 78 ? 1.135 6.795 -10.813 1.00 91.38 78 ILE A CA 1
ATOM 611 C C . ILE A 1 78 ? 0.283 6.182 -11.925 1.00 91.38 78 ILE A C 1
ATOM 613 O O . ILE A 1 78 ? -0.423 5.196 -11.715 1.00 91.38 78 ILE A O 1
ATOM 617 N N . SER A 1 79 ? 0.382 6.735 -13.132 1.00 89.50 79 SER A N 1
ATOM 618 C CA . SER A 1 79 ? -0.440 6.320 -14.273 1.00 89.50 79 SER A CA 1
ATOM 619 C C . SER A 1 79 ? -0.102 4.910 -14.772 1.00 89.50 79 SER A C 1
ATOM 621 O O . SER A 1 79 ? -0.986 4.061 -14.918 1.00 89.50 79 SER A O 1
ATOM 623 N N . THR A 1 80 ? 1.181 4.615 -14.995 1.00 92.94 80 THR A N 1
ATOM 624 C CA . THR A 1 80 ? 1.618 3.361 -15.629 1.00 92.94 80 THR A CA 1
ATOM 625 C C . THR A 1 80 ? 2.252 2.381 -14.646 1.00 92.94 80 THR A C 1
ATOM 627 O O . THR A 1 80 ? 2.895 2.756 -13.664 1.00 92.94 80 THR A O 1
ATOM 630 N N . THR A 1 81 ? 2.083 1.084 -14.913 1.00 93.19 81 THR A N 1
ATOM 631 C CA . THR A 1 81 ? 2.693 0.019 -14.099 1.00 93.19 81 THR A CA 1
ATOM 632 C C . THR A 1 81 ? 4.214 -0.007 -14.274 1.00 93.19 81 THR A C 1
ATOM 634 O O . THR A 1 81 ? 4.930 -0.221 -13.299 1.00 93.19 81 THR A O 1
ATOM 637 N N . ARG A 1 82 ? 4.726 0.324 -15.469 1.00 93.50 82 ARG A N 1
ATOM 638 C CA . ARG A 1 82 ? 6.162 0.533 -15.700 1.00 93.50 82 AR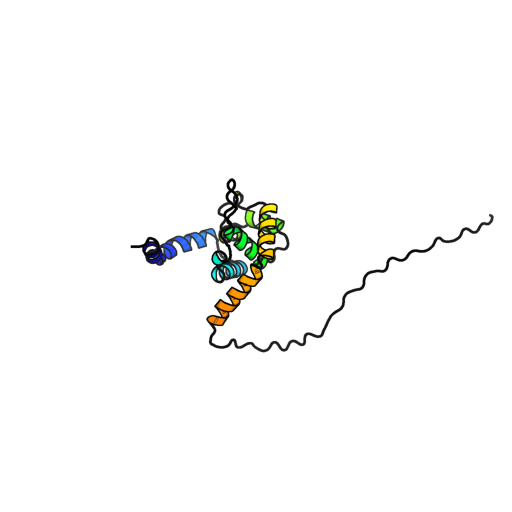G A CA 1
ATOM 639 C C . ARG A 1 82 ? 6.752 1.623 -14.804 1.00 93.50 82 ARG A C 1
ATOM 641 O O . ARG A 1 82 ? 7.730 1.374 -14.104 1.00 93.50 82 ARG A O 1
ATOM 648 N N . ALA A 1 83 ? 6.111 2.796 -14.750 1.00 93.62 83 ALA A N 1
ATOM 649 C CA . ALA A 1 83 ? 6.561 3.885 -13.885 1.00 93.62 83 ALA A CA 1
ATOM 650 C C . ALA A 1 83 ? 6.512 3.489 -12.403 1.00 93.62 83 ALA A C 1
ATOM 652 O O . ALA A 1 83 ? 7.374 3.893 -11.627 1.00 93.62 83 ALA A O 1
ATOM 653 N N . LEU A 1 84 ? 5.539 2.668 -11.994 1.00 94.00 84 LEU A N 1
ATOM 654 C CA . LEU A 1 84 ? 5.495 2.135 -10.634 1.00 94.00 84 LEU A CA 1
ATOM 655 C C . LEU A 1 84 ? 6.727 1.269 -10.328 1.00 94.00 84 LEU A C 1
ATOM 657 O O . LEU A 1 84 ? 7.347 1.470 -9.287 1.00 94.00 84 LEU A O 1
ATOM 661 N N . VAL A 1 85 ? 7.102 0.349 -11.225 1.00 93.94 85 VAL A N 1
ATOM 662 C CA . VAL A 1 85 ? 8.291 -0.510 -11.057 1.00 93.94 85 VAL A CA 1
ATOM 663 C C . VAL A 1 85 ? 9.557 0.330 -10.940 1.00 93.94 85 VAL A C 1
ATOM 665 O O . VAL A 1 85 ? 10.302 0.176 -9.976 1.00 93.94 85 VAL A O 1
ATOM 668 N N . GLU A 1 86 ? 9.770 1.259 -11.872 1.00 93.44 86 GLU A N 1
ATOM 669 C CA . GLU A 1 86 ? 10.932 2.157 -11.864 1.00 93.44 86 GLU A CA 1
ATOM 670 C C . GLU A 1 86 ? 11.029 2.914 -10.533 1.00 93.44 86 GLU A C 1
ATOM 672 O O . GLU A 1 86 ? 12.079 2.947 -9.887 1.00 93.44 86 GLU A O 1
ATOM 677 N N . ARG A 1 87 ? 9.902 3.458 -10.060 1.00 92.00 87 ARG A N 1
ATOM 678 C CA . ARG A 1 87 ? 9.858 4.183 -8.789 1.00 92.00 87 ARG A CA 1
ATOM 679 C C . ARG A 1 87 ? 10.086 3.277 -7.582 1.00 92.00 87 ARG A C 1
ATOM 681 O O . ARG A 1 87 ? 10.732 3.726 -6.650 1.00 92.00 87 ARG A O 1
ATOM 688 N N . LEU A 1 88 ? 9.606 2.034 -7.576 1.00 91.56 88 LEU A N 1
ATOM 689 C CA . LEU A 1 88 ? 9.862 1.072 -6.492 1.00 91.56 88 LEU A CA 1
ATOM 690 C C . LEU A 1 88 ? 11.329 0.612 -6.442 1.00 91.56 88 LEU A C 1
ATOM 692 O O . LEU A 1 88 ? 11.850 0.265 -5.381 1.00 91.56 88 LEU A O 1
ATOM 696 N N . VAL A 1 89 ? 12.023 0.596 -7.578 1.00 91.00 89 VAL A N 1
ATOM 697 C CA . VAL A 1 89 ? 13.453 0.267 -7.615 1.00 91.00 89 VAL A CA 1
ATOM 698 C C . VAL A 1 89 ? 14.296 1.429 -7.081 1.00 91.00 89 VAL A C 1
ATOM 700 O O . VAL A 1 89 ? 15.223 1.197 -6.303 1.00 91.00 89 VAL A O 1
ATOM 703 N N . ILE A 1 90 ? 13.945 2.666 -7.434 1.00 89.12 90 ILE A N 1
ATOM 704 C CA . ILE A 1 90 ? 14.686 3.870 -7.032 1.00 89.12 90 ILE A CA 1
ATOM 705 C C . ILE A 1 90 ? 14.384 4.256 -5.578 1.00 89.12 90 ILE A C 1
ATOM 707 O O . ILE A 1 90 ? 15.291 4.513 -4.791 1.00 89.12 90 ILE A O 1
ATOM 711 N N . ASP A 1 91 ? 13.106 4.290 -5.212 1.00 87.75 91 ASP A N 1
ATOM 712 C CA . ASP A 1 91 ? 12.638 4.828 -3.941 1.00 87.75 91 ASP A CA 1
ATOM 713 C C . ASP A 1 91 ? 12.603 3.737 -2.860 1.00 87.75 91 ASP A C 1
ATOM 715 O O . ASP A 1 91 ? 11.757 2.834 -2.853 1.00 87.75 91 ASP A O 1
ATOM 719 N N . ARG A 1 92 ? 13.562 3.822 -1.931 1.00 86.00 92 ARG A N 1
ATOM 720 C CA . ARG A 1 92 ? 13.691 2.893 -0.805 1.00 86.00 92 ARG A CA 1
ATOM 721 C C . ARG A 1 92 ? 12.471 2.913 0.132 1.00 86.00 92 ARG A C 1
ATOM 723 O O . ARG A 1 92 ? 11.965 1.813 0.382 1.00 86.00 92 ARG A O 1
ATOM 730 N N . PRO A 1 93 ? 11.982 4.060 0.653 1.00 85.06 93 PRO A N 1
ATOM 731 C CA . PRO A 1 93 ? 10.840 4.057 1.567 1.00 85.06 93 PRO A CA 1
ATOM 732 C C . PRO A 1 93 ? 9.570 3.504 0.912 1.00 85.06 93 PRO A C 1
ATOM 734 O O . PRO A 1 93 ? 8.913 2.643 1.502 1.00 85.06 93 PRO A O 1
ATOM 737 N N . ARG A 1 94 ? 9.266 3.864 -0.345 1.00 87.44 94 ARG A N 1
ATOM 738 C CA . ARG A 1 94 ? 8.103 3.298 -1.059 1.00 87.44 94 ARG A CA 1
ATOM 739 C C . ARG A 1 94 ? 8.193 1.778 -1.176 1.00 87.44 94 ARG A C 1
ATOM 741 O O . ARG A 1 94 ? 7.212 1.073 -0.932 1.00 87.44 94 ARG A O 1
ATOM 748 N N . ARG A 1 95 ? 9.378 1.267 -1.520 1.00 90.06 95 ARG A N 1
ATOM 749 C CA . ARG A 1 95 ? 9.632 -0.172 -1.649 1.00 90.06 95 ARG A CA 1
ATOM 750 C C . ARG A 1 95 ? 9.444 -0.915 -0.326 1.00 90.06 95 ARG A C 1
ATOM 752 O O . ARG A 1 95 ? 8.811 -1.971 -0.304 1.00 90.06 95 ARG A O 1
ATOM 759 N N . ARG A 1 96 ? 9.961 -0.351 0.768 1.00 87.44 96 ARG A N 1
ATOM 760 C CA . ARG A 1 96 ? 9.887 -0.944 2.110 1.00 87.44 96 ARG A CA 1
ATOM 761 C C . ARG A 1 96 ? 8.464 -0.983 2.647 1.00 87.44 96 ARG A C 1
ATOM 763 O O . ARG A 1 96 ? 8.058 -2.020 3.160 1.00 87.44 96 ARG A O 1
ATOM 770 N N . LEU A 1 97 ? 7.686 0.078 2.438 1.00 86.75 97 LEU A N 1
ATOM 771 C CA . LEU A 1 97 ? 6.269 0.122 2.818 1.00 86.75 97 LEU A CA 1
ATOM 772 C C . LEU A 1 97 ? 5.440 -0.936 2.069 1.00 86.75 97 LEU A C 1
ATOM 774 O O . LEU A 1 97 ? 4.556 -1.572 2.645 1.00 86.75 97 LEU A O 1
ATOM 778 N N . CYS A 1 98 ? 5.790 -1.216 0.810 1.00 87.38 98 CYS A N 1
ATOM 779 C CA . CYS A 1 98 ? 5.194 -2.320 0.056 1.00 87.38 98 CYS A CA 1
ATOM 780 C C . CYS A 1 98 ? 5.679 -3.709 0.510 1.00 87.38 98 CYS A C 1
ATOM 782 O O . CYS A 1 98 ? 5.083 -4.701 0.119 1.00 87.38 98 CYS A O 1
ATOM 784 N N . GLY A 1 99 ? 6.715 -3.813 1.350 1.00 86.31 99 GLY A N 1
ATOM 785 C CA . GLY A 1 99 ? 7.213 -5.080 1.902 1.00 86.31 99 GLY A CA 1
ATOM 786 C C . GLY A 1 99 ? 8.420 -5.675 1.184 1.00 86.31 99 GLY A C 1
ATOM 787 O O . GLY A 1 99 ? 8.849 -6.772 1.533 1.00 86.31 99 GLY A O 1
ATOM 788 N N . TRP A 1 100 ? 9.004 -4.970 0.212 1.00 87.94 100 TRP A N 1
ATOM 789 C CA . TRP A 1 100 ? 10.206 -5.437 -0.474 1.00 87.94 100 TRP A CA 1
ATOM 790 C C . TRP A 1 100 ? 11.469 -4.859 0.159 1.00 87.94 100 TRP A C 1
ATOM 792 O O . TRP A 1 100 ? 11.618 -3.650 0.340 1.00 87.94 100 TRP A O 1
ATOM 802 N N . SER A 1 101 ? 12.428 -5.732 0.460 1.00 82.81 101 SER A N 1
ATOM 803 C CA . SER A 1 101 ? 13.691 -5.308 1.067 1.00 82.81 101 SER A CA 1
ATOM 804 C C . SER A 1 101 ? 14.682 -4.746 0.046 1.00 82.81 101 SER A C 1
ATOM 806 O O . SER A 1 101 ? 15.349 -3.739 0.292 1.00 82.81 101 SER A O 1
ATOM 808 N N . GLN A 1 102 ? 14.756 -5.380 -1.122 1.00 84.75 102 GLN A N 1
ATOM 809 C CA . GLN A 1 102 ? 15.743 -5.104 -2.165 1.00 84.75 102 GLN A CA 1
ATOM 810 C C . GLN A 1 102 ? 15.051 -4.760 -3.484 1.00 84.75 102 GLN A C 1
ATOM 812 O O . GLN A 1 102 ? 13.962 -5.261 -3.753 1.00 84.75 102 GLN A O 1
ATOM 817 N N . GLY A 1 103 ? 15.699 -3.952 -4.330 1.00 82.56 103 GLY A N 1
ATOM 818 C CA . GLY A 1 103 ? 15.179 -3.626 -5.665 1.00 82.56 103 GLY A CA 1
ATOM 819 C C . GLY A 1 103 ? 14.972 -4.868 -6.541 1.00 82.56 103 GLY A C 1
ATOM 820 O O . GLY A 1 103 ? 13.969 -4.961 -7.234 1.00 82.56 103 GLY A O 1
ATOM 821 N N . ALA A 1 104 ? 15.850 -5.869 -6.419 1.00 83.69 104 ALA A N 1
ATOM 822 C CA . ALA A 1 104 ? 15.736 -7.146 -7.129 1.00 83.69 104 ALA A CA 1
ATOM 823 C C . ALA A 1 104 ? 14.532 -8.004 -6.692 1.00 83.69 104 ALA A C 1
ATOM 825 O O . ALA A 1 104 ? 14.125 -8.903 -7.420 1.00 83.69 104 ALA A O 1
ATOM 826 N N . ALA A 1 105 ? 13.954 -7.736 -5.515 1.00 86.25 105 ALA A N 1
ATOM 827 C CA . ALA A 1 105 ? 12.757 -8.427 -5.041 1.00 86.25 105 ALA A CA 1
ATOM 828 C C . ALA A 1 105 ? 11.462 -7.856 -5.648 1.00 86.25 105 ALA A C 1
ATOM 830 O O . ALA A 1 105 ? 10.402 -8.461 -5.486 1.00 86.25 105 ALA A O 1
ATOM 831 N N . VAL A 1 106 ? 11.534 -6.701 -6.326 1.00 89.44 106 VAL A N 1
ATOM 832 C CA . VAL A 1 106 ? 10.383 -6.088 -6.996 1.00 89.44 106 VAL A CA 1
ATOM 833 C C . VAL A 1 106 ? 10.005 -6.949 -8.210 1.00 89.44 106 VAL A C 1
ATOM 835 O O . VAL A 1 106 ? 10.849 -7.187 -9.076 1.00 89.44 106 VAL A O 1
ATOM 838 N N . PRO A 1 107 ? 8.754 -7.435 -8.301 1.00 90.31 107 PRO A N 1
ATOM 839 C CA . PRO A 1 107 ? 8.308 -8.233 -9.435 1.00 90.31 107 PRO A CA 1
ATOM 840 C C . PRO A 1 107 ? 8.354 -7.455 -10.753 1.00 90.31 107 PRO A C 1
ATOM 842 O O . PRO A 1 107 ? 8.246 -6.230 -10.781 1.00 90.31 107 PRO A O 1
ATOM 845 N N . SER A 1 108 ? 8.445 -8.185 -11.865 1.00 91.75 108 SER A N 1
ATOM 846 C CA . SER A 1 108 ? 8.384 -7.586 -13.200 1.00 91.75 108 SER A CA 1
ATOM 847 C C . SER A 1 108 ? 7.040 -6.901 -13.465 1.00 91.75 108 SER A C 1
ATOM 849 O O . SER A 1 108 ? 6.010 -7.277 -12.896 1.00 91.75 108 SER A O 1
ATOM 851 N N . GLU A 1 109 ? 7.030 -5.955 -14.408 1.00 93.38 109 GLU A N 1
ATOM 852 C CA . GLU A 1 109 ? 5.813 -5.263 -14.852 1.00 93.38 109 GLU A CA 1
ATOM 853 C C . GLU A 1 109 ? 4.695 -6.244 -15.232 1.00 93.38 109 GLU A C 1
ATOM 855 O O . GLU A 1 109 ? 3.558 -6.079 -14.797 1.00 93.38 109 GLU A O 1
ATOM 860 N N . ALA A 1 110 ? 5.019 -7.314 -15.964 1.00 90.12 110 ALA A N 1
ATOM 861 C CA . ALA A 1 110 ? 4.047 -8.334 -16.350 1.00 90.12 110 ALA A CA 1
ATOM 862 C C . ALA A 1 110 ? 3.408 -9.039 -15.139 1.00 90.12 110 ALA A C 1
ATOM 864 O O . ALA A 1 110 ? 2.232 -9.392 -15.180 1.00 90.12 110 ALA A O 1
ATOM 865 N N . THR A 1 111 ? 4.164 -9.238 -14.055 1.00 90.94 111 THR A N 1
ATOM 866 C CA . THR A 1 111 ? 3.652 -9.863 -12.825 1.00 90.94 111 THR A CA 1
ATOM 867 C C . THR A 1 111 ? 2.718 -8.913 -12.082 1.00 90.94 111 THR A C 1
ATOM 869 O O . THR A 1 111 ? 1.635 -9.320 -11.667 1.00 90.94 111 THR A O 1
ATOM 872 N N . LEU A 1 112 ? 3.112 -7.641 -11.958 1.00 91.31 112 LEU A N 1
ATOM 873 C CA . LEU A 1 112 ? 2.281 -6.604 -11.344 1.00 91.31 112 LEU A CA 1
ATOM 874 C C . LEU A 1 112 ? 0.999 -6.369 -12.136 1.00 91.31 112 LEU A C 1
ATOM 876 O O . LEU A 1 112 ? -0.072 -6.332 -11.547 1.00 91.31 112 LEU A O 1
ATOM 880 N N . SER A 1 113 ? 1.089 -6.274 -13.463 1.00 92.00 113 SER A N 1
ATOM 881 C CA . SER A 1 113 ? -0.079 -6.061 -14.314 1.00 92.00 113 SER A CA 1
ATOM 882 C C . SER A 1 113 ? -1.097 -7.187 -14.160 1.00 92.00 113 SER A C 1
ATOM 884 O O . SER A 1 113 ? -2.274 -6.902 -13.978 1.00 92.00 113 SER A O 1
ATOM 886 N N . ARG A 1 114 ? -0.650 -8.452 -14.171 1.00 89.94 114 ARG A N 1
ATOM 887 C CA . ARG A 1 114 ? -1.539 -9.606 -13.952 1.00 89.94 114 ARG A CA 1
ATOM 888 C C . ARG A 1 114 ? -2.190 -9.553 -12.574 1.00 89.94 114 ARG A C 1
ATOM 890 O O . ARG A 1 114 ? -3.401 -9.669 -12.471 1.00 89.94 114 ARG A O 1
ATOM 897 N N . ALA A 1 115 ? -1.403 -9.304 -11.526 1.00 89.12 115 ALA A N 1
ATOM 898 C CA . ALA A 1 115 ? -1.940 -9.203 -10.174 1.00 89.12 115 ALA A CA 1
ATOM 899 C C . ALA A 1 115 ? -2.951 -8.056 -10.025 1.00 89.12 115 ALA A C 1
ATOM 901 O O . ALA A 1 115 ? -3.949 -8.213 -9.333 1.00 89.12 115 ALA A O 1
ATOM 902 N N . PHE A 1 116 ? -2.709 -6.916 -10.675 1.00 90.25 116 PHE A N 1
ATOM 903 C CA . PHE A 1 116 ? -3.605 -5.760 -10.636 1.00 90.25 116 PHE A CA 1
ATOM 904 C C . PHE A 1 116 ? -4.913 -6.019 -11.381 1.00 90.25 116 PHE A C 1
ATOM 906 O O . PHE A 1 116 ? -5.956 -5.583 -10.902 1.00 90.25 116 PHE A O 1
ATOM 913 N N . SER A 1 117 ? -4.873 -6.755 -12.496 1.00 89.75 117 SER A N 1
ATOM 914 C CA . SER A 1 117 ? -6.082 -7.254 -13.159 1.00 89.75 117 SER A CA 1
ATOM 915 C C . SER A 1 117 ? -6.872 -8.175 -12.230 1.00 89.75 117 SER A C 1
ATOM 917 O O . SER A 1 117 ? -8.037 -7.896 -11.976 1.00 89.75 117 SER A O 1
ATOM 919 N N . ASP A 1 118 ? -6.225 -9.163 -11.599 1.00 88.06 118 ASP A N 1
ATOM 920 C CA . ASP A 1 118 ? -6.899 -10.052 -10.638 1.00 88.06 118 ASP A CA 1
ATOM 921 C C . ASP A 1 118 ? -7.549 -9.267 -9.476 1.00 88.06 118 ASP A C 1
ATOM 923 O O . ASP A 1 118 ? -8.627 -9.611 -8.984 1.00 88.06 118 ASP A O 1
ATOM 927 N N . PHE A 1 119 ? -6.891 -8.206 -8.993 1.00 86.62 119 PHE A N 1
ATOM 928 C CA . PHE A 1 119 ? -7.428 -7.353 -7.928 1.00 86.62 119 PHE A CA 1
ATOM 929 C C . PHE A 1 119 ? -8.626 -6.521 -8.389 1.00 86.62 119 PHE A C 1
ATOM 931 O O . PHE A 1 119 ? -9.576 -6.350 -7.624 1.00 86.62 119 PHE A O 1
ATOM 938 N N . ALA A 1 120 ? -8.603 -6.023 -9.624 1.00 87.62 120 ALA A N 1
ATOM 939 C CA . ALA A 1 120 ? -9.742 -5.330 -10.211 1.00 87.62 120 ALA A CA 1
ATOM 940 C C . ALA A 1 120 ? -10.934 -6.284 -10.400 1.00 87.62 120 ALA A C 1
ATOM 942 O O . ALA A 1 120 ? -12.041 -5.955 -9.978 1.00 87.62 120 ALA A O 1
ATOM 943 N N . ASP A 1 121 ? -10.688 -7.487 -10.923 1.00 86.50 121 ASP A N 1
ATOM 944 C CA . ASP A 1 121 ? -11.715 -8.505 -11.174 1.00 86.50 121 ASP A CA 1
ATOM 945 C C . ASP A 1 121 ? -12.348 -9.023 -9.874 1.00 86.50 121 ASP A C 1
ATOM 947 O O . ASP A 1 121 ? -13.549 -9.269 -9.801 1.00 86.50 121 ASP A O 1
ATOM 951 N N . SER A 1 122 ? -11.555 -9.135 -8.805 1.00 82.88 122 SER A N 1
ATOM 952 C CA . SER A 1 122 ? -12.045 -9.495 -7.466 1.00 82.88 122 SER A CA 1
ATOM 953 C C . SER A 1 122 ? -12.719 -8.338 -6.713 1.00 82.88 122 SER A C 1
ATOM 955 O O . SER A 1 122 ? -13.062 -8.493 -5.534 1.00 82.88 122 SER A O 1
ATOM 957 N N . ALA A 1 123 ? -12.894 -7.184 -7.370 1.00 83.62 123 ALA A N 1
ATOM 958 C CA . ALA A 1 123 ? -13.434 -5.951 -6.802 1.00 83.62 123 ALA A CA 1
ATOM 959 C C . ALA A 1 123 ? -12.743 -5.538 -5.489 1.00 83.62 123 ALA A C 1
ATOM 961 O O . ALA A 1 123 ? -13.354 -4.919 -4.614 1.00 83.62 123 ALA A O 1
ATOM 962 N N . LEU A 1 124 ? -11.455 -5.872 -5.340 1.00 81.75 124 LEU A N 1
ATOM 963 C CA . LEU A 1 124 ? -10.671 -5.567 -4.148 1.00 81.75 124 LEU A CA 1
ATOM 964 C C . LEU A 1 124 ? -10.725 -4.070 -3.790 1.00 81.75 124 LEU A C 1
ATOM 966 O O . LEU A 1 124 ? -10.990 -3.783 -2.627 1.00 81.75 124 LEU A O 1
ATOM 970 N N . PRO A 1 125 ? -10.587 -3.107 -4.728 1.00 80.88 125 PRO A N 1
ATOM 971 C CA . PRO A 1 125 ? -10.682 -1.683 -4.398 1.00 80.88 125 PRO A CA 1
ATOM 972 C C . PRO A 1 125 ? -12.030 -1.306 -3.774 1.00 80.88 125 PRO A C 1
ATOM 974 O O . PRO A 1 125 ? -12.062 -0.605 -2.765 1.00 80.88 125 PRO A O 1
ATOM 977 N N . SER A 1 126 ? -13.131 -1.812 -4.336 1.00 84.44 126 SER A N 1
ATOM 978 C CA . SER A 1 126 ? -14.486 -1.550 -3.842 1.00 84.44 126 SER A CA 1
ATOM 979 C C . SER A 1 126 ? -14.685 -2.122 -2.440 1.00 84.44 126 SER A C 1
ATOM 981 O O . SER A 1 126 ? -15.193 -1.434 -1.562 1.00 84.44 126 SER A O 1
ATOM 983 N N . ARG A 1 127 ? -14.203 -3.345 -2.199 1.00 82.06 127 ARG A N 1
ATOM 984 C CA . ARG A 1 127 ? -14.290 -4.014 -0.891 1.00 82.06 127 ARG A CA 1
ATOM 985 C C . ARG A 1 127 ? -13.418 -3.342 0.170 1.00 82.06 127 ARG A C 1
ATOM 987 O O . ARG A 1 127 ? -13.821 -3.243 1.324 1.00 82.06 127 ARG A O 1
ATOM 994 N N . LEU A 1 128 ? -12.231 -2.862 -0.210 1.00 78.75 128 LEU A N 1
ATOM 995 C CA . LEU A 1 128 ? -11.380 -2.063 0.676 1.00 78.75 128 LEU A CA 1
ATOM 996 C C . LEU A 1 128 ? -12.053 -0.731 1.027 1.00 78.75 128 LEU A C 1
ATOM 998 O O . LEU A 1 128 ? -11.991 -0.306 2.178 1.00 78.75 128 LEU A O 1
ATOM 1002 N N . HIS A 1 129 ? -12.684 -0.081 0.047 1.00 82.00 129 HIS A N 1
ATOM 1003 C CA . HIS A 1 129 ? -13.405 1.171 0.253 1.00 82.00 129 HIS A CA 1
ATOM 1004 C C . HIS A 1 129 ? -14.599 0.991 1.196 1.00 82.00 129 HIS A C 1
ATOM 1006 O O . HIS A 1 129 ? -14.722 1.742 2.159 1.00 82.00 129 HIS A O 1
ATOM 1012 N N . GLU A 1 130 ? -15.415 -0.041 0.975 1.00 83.00 130 GLU A N 1
ATOM 1013 C CA . GLU A 1 130 ? -16.528 -0.418 1.853 1.00 83.00 130 GLU A CA 1
ATOM 1014 C C . GLU A 1 130 ? -16.044 -0.681 3.285 1.00 83.00 130 GLU A C 1
ATOM 1016 O O . GLU A 1 130 ? -16.520 -0.057 4.230 1.00 83.00 130 GLU A O 1
ATOM 1021 N N . ALA A 1 131 ? -14.999 -1.494 3.456 1.00 78.88 131 ALA A N 1
ATOM 1022 C CA . ALA A 1 131 ? -14.440 -1.773 4.777 1.00 78.88 131 ALA A CA 1
ATOM 1023 C C . ALA A 1 131 ? -13.852 -0.528 5.469 1.00 78.88 131 ALA A C 1
ATOM 1025 O O . ALA A 1 131 ? -13.858 -0.433 6.700 1.00 78.88 131 ALA A O 1
ATOM 1026 N N . LEU A 1 132 ? -13.313 0.422 4.699 1.00 77.75 132 LEU A N 1
ATOM 1027 C CA . LEU A 1 132 ? -12.822 1.692 5.227 1.00 77.75 132 LEU A CA 1
ATOM 1028 C C . LEU A 1 132 ? -13.978 2.583 5.685 1.00 77.75 132 LEU A C 1
ATOM 1030 O O . LEU A 1 132 ? -13.889 3.163 6.770 1.00 77.75 132 LEU A O 1
ATOM 1034 N N . ILE A 1 133 ? -15.058 2.663 4.904 1.00 82.56 133 ILE A N 1
ATOM 1035 C CA . ILE A 1 133 ? -16.301 3.335 5.298 1.00 82.56 133 ILE A CA 1
ATOM 1036 C C . ILE A 1 133 ? -16.799 2.709 6.602 1.00 82.56 133 ILE A C 1
ATOM 1038 O O . ILE A 1 133 ? -16.878 3.398 7.614 1.00 82.56 133 ILE A O 1
ATOM 1042 N N . ASP A 1 134 ? -17.004 1.398 6.649 1.00 81.31 134 ASP A N 1
ATOM 1043 C CA . ASP A 1 134 ? -17.521 0.737 7.846 1.00 81.31 134 ASP A CA 1
ATOM 1044 C C . ASP A 1 134 ? -16.666 1.014 9.084 1.00 81.31 134 ASP A C 1
ATOM 1046 O O . ASP A 1 134 ? -17.191 1.370 10.135 1.00 81.31 134 ASP A O 1
ATOM 1050 N N . LYS A 1 135 ? -15.333 0.941 8.984 1.00 74.56 135 LYS A N 1
ATOM 1051 C CA . LYS A 1 135 ? -14.451 1.221 10.130 1.00 74.56 135 LYS A CA 1
ATOM 1052 C C . LYS A 1 135 ? -14.464 2.680 10.574 1.00 74.56 135 LYS A C 1
ATOM 1054 O O . LYS A 1 135 ? -14.365 2.948 11.773 1.00 74.56 135 LYS A O 1
ATOM 1059 N N . THR A 1 136 ? -14.520 3.618 9.633 1.00 73.56 136 THR A N 1
ATOM 1060 C CA . THR A 1 136 ? -14.511 5.054 9.944 1.00 73.56 136 THR A CA 1
ATOM 1061 C C . THR A 1 136 ? -15.861 5.496 10.501 1.00 73.56 136 THR A C 1
ATOM 1063 O O . THR A 1 136 ? -15.900 6.163 11.537 1.00 73.56 136 THR A O 1
ATOM 1066 N N . PHE A 1 137 ? -16.958 5.035 9.897 1.00 67.38 137 PHE A N 1
ATOM 1067 C CA . PHE A 1 137 ? -18.318 5.402 10.277 1.00 67.38 137 PHE A CA 1
ATOM 1068 C C . PHE A 1 137 ? -18.860 4.612 11.479 1.00 67.38 137 PHE A C 1
ATOM 1070 O O . PHE A 1 137 ? -19.566 5.194 12.301 1.00 67.38 137 PHE A O 1
ATOM 1077 N N . ALA A 1 138 ? -18.476 3.345 11.685 1.00 59.91 138 ALA A N 1
ATOM 1078 C CA . ALA A 1 138 ? -18.846 2.603 12.901 1.00 59.91 138 ALA A CA 1
ATOM 1079 C C . ALA A 1 138 ? -18.164 3.162 14.160 1.00 59.91 138 ALA A C 1
ATOM 1081 O O . ALA A 1 138 ? -18.686 3.034 15.267 1.00 59.91 138 ALA A O 1
ATOM 1082 N N . ARG A 1 139 ? -17.001 3.809 14.010 1.00 51.22 139 ARG A N 1
ATOM 1083 C CA . ARG A 1 139 ? -16.325 4.511 15.111 1.00 51.22 139 ARG A CA 1
ATOM 1084 C C . ARG A 1 139 ? -16.928 5.897 15.369 1.00 51.22 139 ARG A C 1
ATOM 1086 O O . ARG A 1 139 ? -16.776 6.424 16.469 1.00 51.22 139 ARG A O 1
ATOM 1093 N N . SER A 1 140 ? -17.635 6.468 14.392 1.00 52.03 140 SER A N 1
ATOM 1094 C CA . SER A 1 140 ? -18.259 7.791 14.455 1.00 52.03 140 SER A CA 1
ATOM 1095 C C . SER A 1 140 ? -19.766 7.735 14.742 1.00 52.03 140 SER A C 1
ATOM 1097 O O . SER A 1 140 ? -20.542 8.472 14.135 1.00 52.03 140 SER A O 1
ATOM 1099 N N . SER A 1 141 ? -20.208 6.942 15.723 1.00 45.72 141 SER A N 1
ATOM 1100 C CA . SER A 1 141 ? -21.582 7.024 16.262 1.00 45.72 141 SER A CA 1
ATOM 1101 C C . SER A 1 141 ? -21.954 8.411 16.837 1.00 45.72 141 SER A C 1
ATOM 1103 O O . SER A 1 141 ? -23.058 8.599 17.341 1.00 45.72 141 SER A O 1
ATOM 1105 N N . GLY A 1 142 ? -21.074 9.413 16.739 1.00 45.75 142 GLY A N 1
ATOM 1106 C CA . GLY A 1 142 ? -21.432 10.830 16.710 1.00 45.75 142 GLY A CA 1
ATOM 1107 C C . GLY A 1 142 ? -21.358 11.357 15.274 1.00 45.75 142 GLY A C 1
ATOM 1108 O O . GLY A 1 142 ? -20.274 11.420 14.701 1.00 45.75 142 GLY A O 1
ATOM 1109 N N . ARG A 1 143 ? -22.520 11.716 14.712 1.00 43.84 143 ARG A N 1
ATOM 1110 C CA . ARG A 1 143 ? -22.739 12.241 13.350 1.00 43.84 143 ARG A CA 1
ATOM 1111 C C . ARG A 1 143 ? -21.548 13.042 12.784 1.00 43.84 143 ARG A C 1
ATOM 1113 O O . ARG A 1 143 ? -21.131 14.006 13.432 1.00 43.84 143 ARG A O 1
ATOM 1120 N N . PRO A 1 144 ? -21.093 12.789 11.543 1.00 46.84 144 PRO A N 1
ATOM 1121 C CA . PRO A 1 144 ? -20.250 13.756 10.857 1.00 46.84 144 PRO A CA 1
ATOM 1122 C C . PRO A 1 144 ? -21.065 15.037 10.641 1.00 46.84 144 PRO A C 1
ATOM 1124 O O . PRO A 1 144 ? -22.157 15.009 10.067 1.00 46.84 144 PRO A O 1
ATOM 1127 N N . ARG A 1 145 ? -20.545 16.182 11.099 1.00 49.62 145 ARG A N 1
ATOM 1128 C CA . ARG A 1 145 ? -21.008 17.495 10.636 1.00 49.62 145 ARG A CA 1
ATOM 1129 C C . ARG A 1 145 ? -20.553 17.635 9.187 1.00 49.62 145 ARG A C 1
ATOM 1131 O O . ARG A 1 145 ? -19.537 18.252 8.901 1.00 49.62 145 ARG A O 1
ATOM 1138 N N . LEU A 1 146 ? -21.290 17.002 8.280 1.00 57.66 146 LEU A N 1
ATOM 1139 C CA . LEU A 1 146 ? -21.187 17.286 6.862 1.00 57.66 146 LEU A CA 1
ATOM 1140 C C . LEU A 1 146 ? -21.694 18.717 6.694 1.00 57.66 146 LEU A C 1
ATOM 1142 O O . LEU A 1 146 ? -22.890 18.986 6.809 1.00 57.66 146 LEU A O 1
ATOM 1146 N N . THR A 1 147 ? -20.778 19.660 6.500 1.00 51.41 147 THR A N 1
ATOM 1147 C CA . THR A 1 147 ? -21.134 20.926 5.868 1.00 51.41 147 THR A CA 1
ATOM 1148 C C . THR A 1 147 ? -21.675 20.560 4.497 1.00 51.41 147 THR A C 1
ATOM 1150 O O . THR A 1 147 ? -20.951 20.007 3.670 1.00 51.41 147 THR A O 1
ATOM 1153 N N . ARG A 1 148 ? -22.977 20.771 4.313 1.00 50.41 148 ARG A N 1
ATOM 1154 C CA . ARG A 1 148 ? -23.690 20.587 3.054 1.00 50.41 148 ARG A CA 1
ATOM 1155 C C . ARG A 1 148 ? -22.864 21.199 1.922 1.00 50.41 148 ARG A C 1
ATOM 1157 O O . ARG A 1 148 ? -22.543 22.383 1.965 1.00 50.41 148 ARG A O 1
ATOM 1164 N N . PHE A 1 149 ? -22.470 20.376 0.958 1.00 49.72 149 PHE A N 1
ATOM 1165 C CA . PHE A 1 149 ? -21.819 20.846 -0.255 1.00 49.72 149 PHE A CA 1
ATOM 1166 C C . PHE A 1 149 ? -22.927 21.356 -1.184 1.00 49.72 149 PHE A C 1
ATOM 1168 O O . PHE A 1 149 ? -23.471 20.589 -1.972 1.00 49.72 149 PHE A O 1
ATOM 1175 N N . ASP A 1 150 ? -23.319 22.624 -1.043 1.00 49.41 150 ASP A N 1
ATOM 1176 C CA . ASP A 1 150 ? -24.232 23.300 -1.980 1.00 49.41 150 ASP A CA 1
ATOM 1177 C C . ASP A 1 150 ? -23.444 23.743 -3.227 1.00 49.41 150 ASP A C 1
ATOM 1179 O O . ASP A 1 150 ? -23.279 24.927 -3.513 1.00 49.41 150 ASP A O 1
ATOM 1183 N N . GLY A 1 151 ? -22.871 22.772 -3.938 1.00 56.41 151 GLY A N 1
ATOM 1184 C CA . GLY A 1 151 ? -22.312 22.989 -5.266 1.00 56.41 151 GLY A CA 1
ATOM 1185 C C . GLY A 1 151 ? -23.364 22.636 -6.306 1.00 56.41 151 GLY A C 1
ATOM 1186 O O . GLY A 1 151 ? -23.617 21.452 -6.521 1.00 56.41 151 GLY A O 1
ATOM 1187 N N . ASP A 1 152 ? -23.958 23.640 -6.951 1.00 49.47 152 ASP A N 1
ATOM 1188 C CA . ASP A 1 152 ? -24.756 23.451 -8.164 1.00 49.47 152 ASP A CA 1
ATOM 1189 C C . ASP A 1 152 ? -23.870 22.823 -9.251 1.00 49.47 152 ASP A C 1
ATOM 1191 O O . ASP A 1 152 ? -23.108 23.494 -9.952 1.00 49.47 152 ASP A O 1
ATOM 1195 N N . LEU A 1 153 ? -23.957 21.500 -9.387 1.00 49.59 153 LEU A N 1
ATOM 1196 C CA . LEU A 1 153 ? -23.436 20.761 -10.530 1.00 49.59 153 LEU A CA 1
ATOM 1197 C C . LEU A 1 153 ? -24.376 21.005 -11.712 1.00 49.59 153 LEU A C 1
ATOM 1199 O O . LEU A 1 153 ? -25.234 20.188 -12.042 1.00 49.59 153 LEU A O 1
ATOM 1203 N N . GLY A 1 154 ? -24.211 22.168 -12.341 1.00 40.84 154 GLY A N 1
ATOM 1204 C CA . GLY A 1 154 ? -24.759 22.438 -13.660 1.00 40.84 154 GLY A CA 1
ATOM 1205 C C . GLY A 1 154 ? -24.299 21.350 -14.628 1.00 40.84 154 GLY A C 1
ATOM 1206 O O . GLY A 1 154 ? -23.101 21.163 -14.847 1.00 40.84 154 GLY A O 1
ATOM 1207 N N . ALA A 1 155 ? -25.271 20.619 -15.170 1.00 51.56 155 ALA A N 1
ATOM 1208 C CA . ALA A 1 155 ? -25.091 19.589 -16.175 1.00 51.56 155 ALA A CA 1
ATOM 1209 C C . ALA A 1 155 ? -24.135 20.051 -17.285 1.00 51.56 155 ALA A C 1
ATOM 1211 O O . ALA A 1 155 ? -24.367 21.060 -17.952 1.00 51.56 155 ALA A O 1
ATOM 1212 N N . ARG A 1 156 ? -23.069 19.281 -17.508 1.00 51.56 156 ARG A N 1
ATOM 1213 C CA . ARG A 1 156 ? -22.272 19.364 -18.731 1.00 51.56 156 ARG A CA 1
ATOM 1214 C C . ARG A 1 156 ? -22.009 17.957 -19.250 1.00 51.56 156 ARG A C 1
ATOM 1216 O O . ARG A 1 156 ? -20.898 17.445 -19.192 1.00 51.56 156 ARG A O 1
ATOM 1223 N N . GLU A 1 157 ? -23.070 17.340 -19.763 1.00 51.84 157 GLU A N 1
ATOM 1224 C CA . GLU A 1 157 ? -22.925 16.434 -20.897 1.00 51.84 157 GLU A CA 1
ATOM 1225 C C . GLU A 1 157 ? -22.561 17.289 -22.114 1.00 51.84 157 GLU A C 1
ATOM 1227 O O . GLU A 1 157 ? -23.339 18.126 -22.562 1.00 51.84 157 GLU A O 1
ATOM 1232 N N . ALA A 1 158 ? -21.351 17.108 -22.629 1.00 42.19 158 ALA A N 1
ATOM 1233 C CA . ALA A 1 158 ? -21.012 17.491 -23.990 1.00 42.19 158 ALA A CA 1
ATOM 1234 C C . ALA A 1 158 ? -19.970 16.493 -24.494 1.00 42.19 158 ALA A C 1
ATOM 1236 O O . ALA A 1 158 ? -18.777 16.623 -24.227 1.00 42.19 158 ALA A O 1
ATOM 1237 N N . SER A 1 159 ? -20.463 15.465 -25.179 1.00 42.75 159 SER A N 1
ATOM 1238 C CA . SER A 1 159 ? -19.664 14.594 -26.033 1.00 42.75 159 SER A CA 1
ATOM 1239 C C . SER A 1 159 ? -19.380 15.350 -27.335 1.00 42.75 159 SER A C 1
ATOM 1241 O O . SER A 1 159 ? -20.342 15.685 -28.029 1.00 42.75 159 SER A O 1
ATOM 1243 N N . PRO A 1 160 ? -18.125 15.661 -27.704 1.00 47.59 160 PRO A N 1
ATOM 1244 C CA . PRO A 1 160 ? -17.839 16.099 -29.059 1.00 47.59 160 PRO A CA 1
ATOM 1245 C C . PRO A 1 160 ? -17.808 14.873 -29.980 1.00 47.59 160 PRO A C 1
ATOM 1247 O O . PRO A 1 160 ? -16.824 14.143 -30.066 1.00 47.59 160 PRO A O 1
ATOM 1250 N N . GLU A 1 161 ? -18.981 14.628 -30.561 1.00 45.31 161 GLU A N 1
ATOM 1251 C CA . GLU A 1 161 ? -19.242 14.363 -31.978 1.00 45.31 161 GLU A CA 1
ATOM 1252 C C . GLU A 1 161 ? -18.085 13.777 -32.808 1.00 45.31 161 GLU A C 1
ATOM 1254 O O . GLU A 1 161 ? -17.058 14.405 -33.070 1.00 45.31 161 GLU A O 1
ATOM 1259 N N . ALA A 1 162 ? -18.313 12.546 -33.268 1.00 44.22 162 ALA A N 1
ATOM 1260 C CA . ALA A 1 162 ? -17.505 11.858 -34.256 1.00 44.22 162 ALA A CA 1
ATOM 1261 C C . ALA A 1 162 ? -17.403 12.681 -35.552 1.00 44.22 162 ALA A C 1
ATOM 1263 O O . ALA A 1 162 ? -18.414 13.045 -36.149 1.00 44.22 162 ALA A O 1
ATOM 1264 N N . ALA A 1 163 ? -16.176 12.925 -36.012 1.00 42.62 163 ALA A N 1
ATOM 1265 C CA . ALA A 1 163 ? -15.920 13.532 -37.311 1.00 42.62 163 ALA A CA 1
ATOM 1266 C C . ALA A 1 163 ? -16.474 12.636 -38.444 1.00 42.62 163 ALA A C 1
ATOM 1268 O O . ALA A 1 163 ? -16.131 11.449 -38.495 1.00 42.62 163 ALA A O 1
ATOM 1269 N N . PRO A 1 164 ? -17.298 13.162 -39.369 1.00 44.16 164 PRO A N 1
ATOM 1270 C CA . PRO A 1 164 ? -17.794 12.379 -40.490 1.00 44.16 164 PRO A CA 1
ATOM 1271 C C . PRO A 1 164 ? -16.717 12.184 -41.567 1.00 44.16 164 PRO A C 1
ATOM 1273 O O . PRO A 1 164 ? -16.155 13.131 -42.114 1.00 44.16 164 PRO A O 1
ATOM 1276 N N . SER A 1 165 ? -16.480 10.913 -41.892 1.00 44.91 165 SER A N 1
ATOM 1277 C CA . SER A 1 165 ? -15.894 10.454 -43.152 1.00 44.91 165 SER A CA 1
ATOM 1278 C C . SER A 1 165 ? -16.912 10.654 -44.281 1.00 44.91 165 SER A C 1
ATOM 1280 O O . SER A 1 165 ? -18.044 10.183 -44.175 1.00 44.91 165 SER A O 1
ATOM 1282 N N . GLY A 1 166 ? -16.513 11.331 -45.360 1.00 33.75 166 GLY A N 1
ATOM 1283 C CA . GLY A 1 166 ? -17.329 11.535 -46.556 1.00 33.75 166 GLY A CA 1
ATOM 1284 C C . GLY A 1 166 ? -16.462 11.860 -47.773 1.00 33.75 166 GLY A C 1
ATOM 1285 O O . GLY A 1 166 ? -15.707 12.825 -47.765 1.00 33.75 166 GLY A O 1
ATOM 1286 N N . TYR A 1 167 ? -16.553 10.997 -48.781 1.00 31.80 167 TYR A N 1
ATOM 1287 C CA . TYR A 1 167 ? -15.894 11.038 -50.090 1.00 31.80 167 TYR A CA 1
ATOM 1288 C C . TYR A 1 167 ? -16.417 12.156 -51.024 1.00 31.80 167 TYR A C 1
ATOM 1290 O O . TYR A 1 167 ? -17.480 12.712 -50.766 1.00 31.80 167 TYR A O 1
ATOM 1298 N N . ALA A 1 168 ? -15.712 12.311 -52.164 1.00 35.78 168 ALA A N 1
ATOM 1299 C CA . ALA A 1 168 ? -16.022 13.024 -53.428 1.00 35.78 168 ALA A CA 1
ATOM 1300 C C . ALA A 1 168 ? -15.277 14.371 -53.589 1.00 35.78 168 ALA A C 1
ATOM 1302 O O . ALA A 1 168 ? -15.163 15.128 -52.639 1.00 35.78 168 ALA A O 1
ATOM 1303 N N . GLU A 1 169 ? -14.709 14.775 -54.730 1.00 43.66 169 GLU A N 1
ATOM 1304 C CA . GLU A 1 169 ? -14.698 14.271 -56.109 1.00 43.66 169 GLU A CA 1
ATOM 1305 C C . GLU A 1 169 ? -13.573 15.001 -56.885 1.00 43.66 169 GLU A C 1
ATOM 1307 O O . GLU A 1 169 ? -13.102 16.066 -56.485 1.00 43.66 169 GLU A O 1
ATOM 1312 N N . THR A 1 170 ? -13.113 14.411 -57.987 1.00 49.28 170 THR A N 1
ATOM 1313 C CA . THR A 1 170 ? -12.013 14.885 -58.849 1.00 49.28 170 THR A CA 1
ATOM 1314 C C . THR A 1 170 ? -12.419 16.109 -59.692 1.00 49.28 170 THR A C 1
ATOM 1316 O O . THR A 1 170 ? -13.514 16.097 -60.253 1.00 49.28 170 THR A O 1
ATOM 1319 N N . PRO A 1 171 ? -11.566 17.139 -59.882 1.00 59.47 171 PRO A N 1
ATOM 1320 C CA . PRO A 1 171 ? -11.879 18.238 -60.796 1.00 59.47 171 PRO A CA 1
ATOM 1321 C C . PRO A 1 171 ? -11.691 17.846 -62.281 1.00 59.47 171 PRO A C 1
ATOM 1323 O O . PRO A 1 171 ? -10.853 16.994 -62.599 1.00 59.47 171 PRO A O 1
ATOM 1326 N N . PRO A 1 172 ? -12.453 18.460 -63.208 1.00 53.75 172 PRO A N 1
ATOM 1327 C CA . PRO A 1 172 ? -12.552 18.026 -64.601 1.00 53.75 172 PRO A CA 1
ATOM 1328 C C . PRO A 1 172 ? -11.352 18.435 -65.469 1.00 53.75 172 PRO A C 1
ATOM 1330 O O . PRO A 1 172 ? -10.756 19.498 -65.301 1.00 53.75 172 PRO A O 1
ATOM 1333 N N . ARG A 1 173 ? -11.055 17.601 -66.477 1.00 46.00 173 ARG A N 1
ATOM 1334 C CA . ARG A 1 173 ? -10.233 17.964 -67.642 1.00 46.00 173 ARG A CA 1
ATOM 1335 C C . ARG A 1 173 ? -11.064 18.813 -68.607 1.00 46.00 173 ARG A C 1
ATOM 1337 O O . ARG A 1 173 ? -12.069 18.322 -69.108 1.00 46.00 173 ARG A O 1
ATOM 1344 N N . THR A 1 174 ? -10.566 19.997 -68.958 1.00 51.12 174 THR A N 1
ATOM 1345 C CA . THR A 1 174 ? -10.923 20.688 -70.205 1.00 51.12 174 THR A CA 1
ATOM 1346 C C . THR A 1 174 ? -9.653 21.186 -70.889 1.00 51.12 174 THR A C 1
ATOM 1348 O O . THR A 1 174 ? -8.836 21.897 -70.313 1.00 51.12 174 THR A O 1
ATOM 1351 N N . THR A 1 175 ? -9.499 20.740 -72.130 1.00 46.59 175 THR A N 1
ATOM 1352 C CA . THR A 1 175 ? -8.564 21.162 -73.179 1.00 46.59 175 THR A CA 1
ATOM 1353 C C . THR A 1 175 ? -8.772 22.615 -73.614 1.00 46.59 175 THR A C 1
ATOM 1355 O O . THR A 1 175 ? -9.921 23.000 -73.802 1.00 46.59 175 THR A O 1
ATOM 1358 N N . ALA A 1 176 ? -7.692 23.351 -73.914 1.00 40.41 176 ALA A N 1
ATOM 1359 C CA . ALA A 1 176 ? -7.400 23.896 -75.255 1.00 40.41 176 ALA A CA 1
ATOM 1360 C C . ALA A 1 176 ? -6.233 24.913 -75.253 1.00 40.41 176 ALA A C 1
ATOM 1362 O O . ALA A 1 176 ? -6.271 25.903 -74.537 1.00 40.41 176 ALA A O 1
ATOM 1363 N N . GLN A 1 177 ? -5.262 24.631 -76.130 1.00 39.34 177 GLN A N 1
ATOM 1364 C CA . GLN A 1 177 ? -4.589 25.533 -77.082 1.00 39.34 177 GLN A CA 1
ATOM 1365 C C . GLN A 1 177 ? -3.832 26.786 -76.602 1.00 39.34 177 GLN A C 1
ATOM 1367 O O . GLN A 1 177 ? -4.393 27.728 -76.049 1.00 39.34 177 GLN A O 1
ATOM 1372 N N . GLY A 1 178 ? -2.556 26.797 -76.997 1.00 37.16 178 GLY A N 1
ATOM 1373 C CA . GLY A 1 178 ? -1.597 27.897 -77.009 1.00 37.16 178 GLY A CA 1
ATOM 1374 C C . GLY A 1 178 ? -0.253 27.350 -77.459 1.00 37.16 178 GLY A C 1
ATOM 1375 O O . GLY A 1 178 ? 0.453 26.818 -76.578 1.00 37.16 178 GLY A O 1
#

pLDDT: mean 72.45, std 17.21, range [31.8, 94.0]

Radius of gyration: 26.53 Å; chains: 1; bounding box: 42×55×104 Å

Organism: Geodia barretti (NCBI:txid519541)